Protein AF-X5QZE0-F1 (afdb_monomer)

Radius of gyration: 17.57 Å; Cα contacts (8 Å, |Δi|>4): 20; chains: 1; bounding box: 50×20×42 Å

Structure (mmCIF, N/CA/C/O backbone):
data_AF-X5QZE0-F1
#
_entry.id   AF-X5QZE0-F1
#
loop_
_atom_site.group_PDB
_atom_site.id
_atom_site.type_symbol
_atom_site.label_atom_id
_atom_site.label_alt_id
_atom_site.label_comp_id
_atom_site.label_asym_id
_atom_site.label_entity_id
_atom_site.label_seq_id
_atom_site.pdbx_PDB_ins_code
_atom_site.Cartn_x
_atom_site.Cartn_y
_atom_site.Cartn_z
_atom_site.occupancy
_atom_site.B_iso_or_equiv
_atom_site.auth_seq_id
_atom_site.auth_comp_id
_atom_site.auth_asym_id
_atom_site.auth_atom_id
_atom_site.pdbx_PDB_model_num
ATOM 1 N N . MET A 1 1 ? 34.631 -13.828 -9.428 1.00 36.44 1 MET A N 1
ATOM 2 C CA . MET A 1 1 ? 33.175 -13.883 -9.674 1.00 36.44 1 MET A CA 1
ATOM 3 C C . MET A 1 1 ? 32.841 -12.766 -10.645 1.00 36.44 1 MET A C 1
ATOM 5 O O . MET A 1 1 ? 32.991 -11.604 -10.291 1.00 36.44 1 MET A O 1
ATOM 9 N N . THR A 1 2 ? 32.543 -13.098 -11.897 1.00 43.91 2 THR A N 1
ATOM 10 C CA . THR A 1 2 ? 32.174 -12.119 -12.927 1.00 43.91 2 THR A CA 1
ATOM 11 C C . THR A 1 2 ? 30.781 -11.588 -12.623 1.00 43.91 2 THR A C 1
ATOM 13 O O . THR A 1 2 ? 29.833 -12.362 -12.565 1.00 43.91 2 THR A O 1
ATOM 16 N N . VAL A 1 3 ? 30.665 -10.279 -12.398 1.00 55.41 3 VAL A N 1
ATOM 17 C CA . VAL A 1 3 ? 29.369 -9.598 -12.312 1.00 55.41 3 VAL A CA 1
ATOM 18 C C . VAL A 1 3 ? 28.677 -9.779 -13.661 1.00 55.41 3 VAL A C 1
ATOM 20 O O . VAL A 1 3 ? 29.136 -9.244 -14.671 1.00 55.41 3 VAL A O 1
ATOM 23 N N . GLU A 1 4 ? 27.620 -10.581 -13.686 1.00 61.22 4 GLU A N 1
ATOM 24 C CA . GLU A 1 4 ? 26.817 -10.834 -14.876 1.00 61.22 4 GLU A CA 1
ATOM 25 C C . GLU A 1 4 ? 26.118 -9.522 -15.265 1.00 61.22 4 GLU A C 1
ATOM 27 O O . GLU A 1 4 ? 25.223 -9.023 -14.578 1.00 61.22 4 GLU A O 1
ATOM 32 N N . LYS A 1 5 ? 26.620 -8.869 -16.319 1.00 75.50 5 LYS A N 1
ATOM 33 C CA . LYS A 1 5 ? 26.083 -7.592 -16.792 1.00 75.50 5 LYS A CA 1
ATOM 34 C C . LYS A 1 5 ? 24.825 -7.869 -17.604 1.00 75.50 5 LYS A C 1
ATOM 36 O O . LYS A 1 5 ? 24.915 -8.268 -18.758 1.00 75.50 5 LYS A O 1
ATOM 41 N N . TRP A 1 6 ? 23.673 -7.597 -17.002 1.00 79.00 6 TRP A N 1
ATOM 42 C CA . TRP A 1 6 ? 22.373 -7.588 -17.670 1.00 79.00 6 TRP A CA 1
ATOM 43 C C . TRP A 1 6 ? 22.434 -6.846 -19.008 1.00 79.00 6 TRP A C 1
ATOM 45 O O . TRP A 1 6 ? 22.917 -5.705 -19.059 1.00 79.00 6 TRP A O 1
ATOM 55 N N . SER A 1 7 ? 21.884 -7.450 -20.059 1.00 85.62 7 SER A N 1
ATOM 56 C CA . SER A 1 7 ? 21.726 -6.802 -21.359 1.00 85.62 7 SER A CA 1
ATOM 57 C C . SER A 1 7 ? 20.742 -5.622 -21.282 1.00 85.62 7 SER A C 1
ATOM 59 O O . SER A 1 7 ? 19.883 -5.563 -20.392 1.00 85.62 7 SER A O 1
ATOM 61 N N . PRO A 1 8 ? 20.796 -4.670 -22.233 1.00 84.75 8 PRO A N 1
ATOM 62 C CA . PRO A 1 8 ? 19.855 -3.550 -22.270 1.00 84.75 8 PRO A CA 1
ATOM 63 C C . PRO A 1 8 ? 18.380 -3.982 -22.322 1.00 84.75 8 PRO A C 1
ATOM 65 O O . PRO A 1 8 ? 17.520 -3.338 -21.716 1.00 84.75 8 PRO A O 1
ATOM 68 N N . SER A 1 9 ? 18.075 -5.080 -23.018 1.00 89.00 9 SER A N 1
ATOM 69 C CA . SER A 1 9 ? 16.723 -5.637 -23.113 1.00 89.00 9 SER A CA 1
ATOM 70 C C . SER A 1 9 ? 16.230 -6.212 -21.788 1.00 89.00 9 SER A C 1
ATOM 72 O O . SER A 1 9 ? 15.087 -5.955 -21.410 1.00 89.00 9 SER A O 1
ATOM 74 N N . GLU A 1 10 ? 17.085 -6.926 -21.055 1.00 85.50 10 GLU A N 1
ATOM 75 C CA . GLU A 1 10 ? 16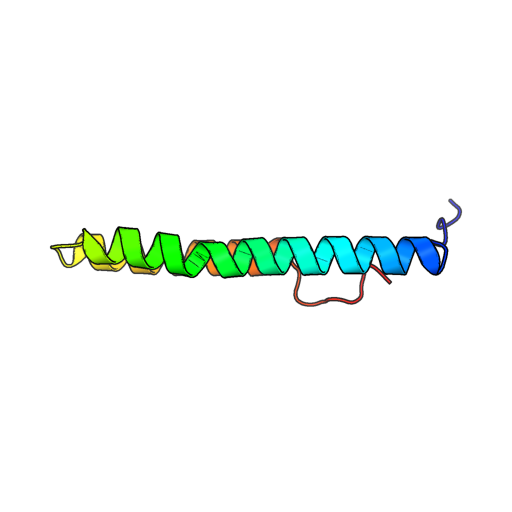.724 -7.507 -19.756 1.00 85.50 10 GLU A CA 1
ATOM 76 C C . GLU A 1 10 ? 16.498 -6.415 -18.710 1.00 85.50 10 GLU A C 1
ATOM 78 O O . GLU A 1 10 ? 15.494 -6.448 -18.00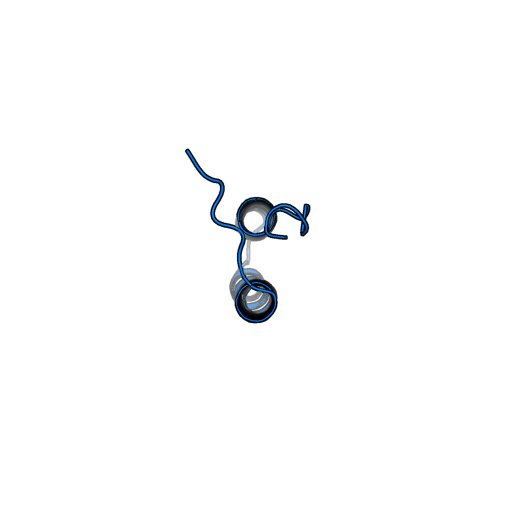1 1.00 85.50 10 GLU A O 1
ATOM 83 N N . ARG A 1 11 ? 17.347 -5.378 -18.681 1.00 83.75 11 ARG A N 1
ATOM 84 C CA . ARG A 1 11 ? 17.148 -4.208 -17.804 1.00 83.75 11 ARG A CA 1
ATOM 85 C C . ARG A 1 11 ? 15.813 -3.520 -18.080 1.00 83.75 11 ARG A C 1
ATOM 87 O O . ARG A 1 11 ? 15.077 -3.174 -17.157 1.00 83.75 11 ARG A O 1
ATOM 94 N N . LYS A 1 12 ? 15.467 -3.345 -19.360 1.00 86.75 12 LYS A N 1
ATOM 95 C CA . LYS A 1 12 ? 14.194 -2.738 -19.773 1.00 86.75 12 LYS A CA 1
ATOM 96 C C . LYS A 1 12 ? 12.995 -3.587 -19.347 1.00 86.75 12 LYS A C 1
ATOM 98 O O . LYS A 1 12 ? 11.983 -3.030 -18.921 1.00 86.75 12 LYS A O 1
ATOM 103 N N . ALA A 1 13 ? 13.093 -4.910 -19.461 1.00 89.06 13 ALA A N 1
ATOM 104 C CA . ALA A 1 13 ? 12.049 -5.827 -19.014 1.00 89.06 13 ALA A CA 1
ATOM 105 C C . ALA A 1 13 ? 11.895 -5.808 -17.483 1.00 89.06 13 ALA A C 1
AT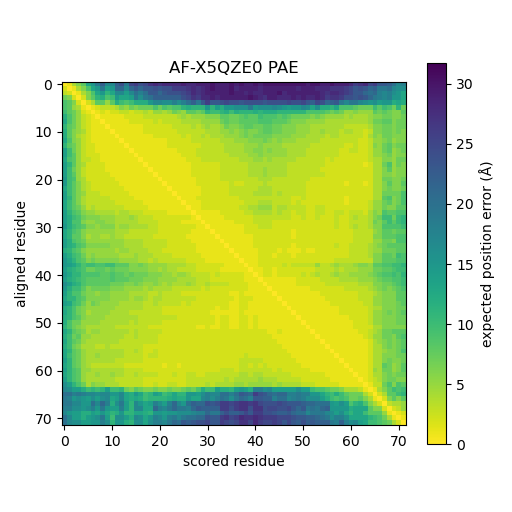OM 107 O O . ALA A 1 13 ? 10.780 -5.632 -16.992 1.00 89.06 13 ALA A O 1
ATOM 108 N N . ALA A 1 14 ? 13.003 -5.886 -16.739 1.00 85.19 14 ALA A N 1
ATOM 109 C CA . ALA A 1 14 ? 13.013 -5.821 -15.278 1.00 85.19 14 ALA A CA 1
ATOM 110 C C . ALA A 1 14 ? 12.407 -4.514 -14.761 1.00 85.19 14 ALA A C 1
ATOM 112 O O . ALA A 1 14 ? 11.558 -4.529 -13.871 1.00 85.19 14 ALA A O 1
ATOM 113 N N . ARG A 1 15 ? 12.767 -3.384 -15.379 1.00 85.75 15 ARG A N 1
ATOM 114 C CA . ARG A 1 15 ? 12.207 -2.081 -15.022 1.00 85.75 15 ARG A CA 1
ATOM 115 C C . ARG A 1 15 ? 10.693 -2.023 -15.221 1.00 85.75 15 ARG A C 1
ATOM 117 O O . ARG A 1 15 ? 9.978 -1.562 -14.340 1.00 85.75 15 ARG A O 1
ATOM 124 N N . ARG A 1 16 ? 10.187 -2.538 -16.344 1.00 90.75 16 ARG A N 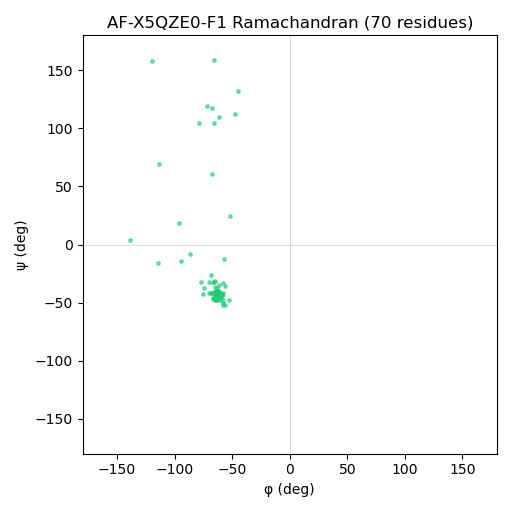1
ATOM 125 C CA . ARG A 1 16 ? 8.738 -2.593 -16.601 1.00 90.75 16 ARG A CA 1
ATOM 126 C C . ARG A 1 16 ? 8.002 -3.460 -15.583 1.00 90.75 16 ARG A C 1
ATOM 128 O O . ARG A 1 16 ? 6.927 -3.074 -15.135 1.00 90.75 16 ARG A O 1
ATOM 135 N N . ALA A 1 17 ? 8.571 -4.610 -15.226 1.00 90.44 17 ALA A N 1
ATOM 136 C CA . ALA A 1 17 ? 7.990 -5.492 -14.219 1.00 90.44 17 ALA A CA 1
ATOM 137 C C . ALA A 1 17 ? 7.962 -4.824 -12.835 1.00 90.44 17 ALA A C 1
ATOM 139 O O . ALA A 1 17 ? 6.936 -4.873 -12.158 1.00 90.44 17 ALA A O 1
ATOM 140 N N . TYR A 1 18 ? 9.049 -4.145 -12.455 1.00 88.44 18 TYR A N 1
ATOM 141 C CA . TYR A 1 18 ? 9.125 -3.360 -11.223 1.00 88.44 18 TYR A CA 1
ATOM 142 C C . TYR A 1 18 ? 8.040 -2.277 -11.181 1.00 88.44 18 TYR A C 1
ATOM 144 O O . TYR A 1 18 ? 7.265 -2.216 -10.230 1.00 88.44 18 TYR A O 1
ATOM 152 N N . ASP A 1 19 ? 7.940 -1.462 -12.235 1.00 89.81 19 ASP A N 1
ATOM 153 C CA . ASP A 1 19 ? 6.988 -0.348 -12.303 1.00 89.81 19 ASP A CA 1
ATOM 154 C C . ASP A 1 19 ? 5.536 -0.840 -12.250 1.00 89.81 19 ASP A C 1
ATOM 156 O O . ASP A 1 19 ? 4.697 -0.257 -11.560 1.00 89.81 19 ASP A O 1
ATOM 160 N N . ALA A 1 20 ? 5.243 -1.954 -12.927 1.00 94.06 20 ALA A N 1
ATOM 161 C CA . ALA A 1 20 ? 3.931 -2.587 -12.876 1.00 94.06 20 ALA A CA 1
ATOM 162 C C . ALA A 1 20 ? 3.600 -3.103 -11.467 1.00 94.06 20 ALA A C 1
ATOM 164 O O . ALA A 1 20 ? 2.491 -2.883 -10.978 1.00 94.06 20 ALA A O 1
ATOM 165 N N . ALA A 1 21 ? 4.552 -3.751 -10.792 1.00 91.94 21 ALA A N 1
ATOM 166 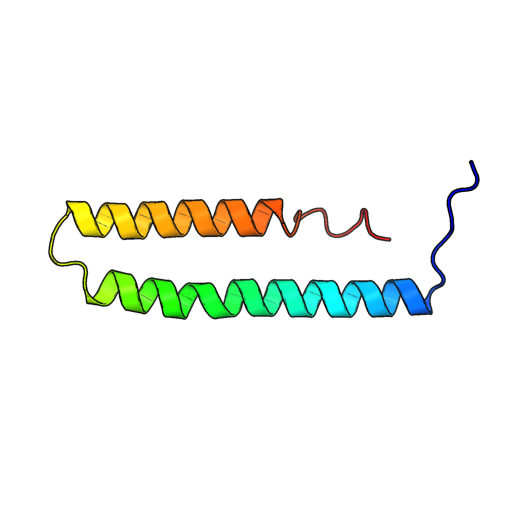C CA . ALA A 1 21 ? 4.359 -4.250 -9.435 1.00 91.94 21 ALA A CA 1
ATOM 167 C C . ALA A 1 21 ? 4.147 -3.110 -8.424 1.00 91.94 21 ALA A C 1
ATOM 169 O O . ALA A 1 21 ? 3.227 -3.190 -7.606 1.00 91.94 21 ALA A O 1
ATOM 170 N N . LEU A 1 22 ? 4.933 -2.029 -8.520 1.00 91.56 22 LEU A N 1
ATOM 171 C CA . LEU A 1 22 ? 4.774 -0.841 -7.677 1.00 91.56 22 LEU A CA 1
ATOM 172 C C . LEU A 1 22 ? 3.401 -0.204 -7.890 1.00 91.56 22 LEU A C 1
ATOM 174 O O . LEU A 1 22 ? 2.693 0.089 -6.927 1.00 91.56 22 LEU A O 1
ATOM 178 N N . LYS A 1 23 ? 2.986 -0.050 -9.152 1.00 93.06 23 LYS A N 1
ATOM 179 C CA . LYS A 1 23 ? 1.662 0.474 -9.487 1.00 93.06 23 LYS A CA 1
ATOM 180 C C . LYS A 1 23 ? 0.546 -0.368 -8.869 1.00 93.06 23 LYS A C 1
ATOM 182 O O . LYS A 1 23 ? -0.345 0.186 -8.238 1.00 93.06 23 LYS A O 1
ATOM 187 N N . VAL A 1 24 ? 0.608 -1.693 -8.996 1.00 94.25 24 VAL A N 1
ATOM 188 C CA . VAL A 1 24 ? -0.393 -2.592 -8.400 1.00 94.25 24 VAL A CA 1
ATOM 189 C C . VAL A 1 24 ? -0.426 -2.468 -6.875 1.00 94.25 24 VAL A C 1
ATOM 191 O O . VAL A 1 24 ? -1.509 -2.493 -6.291 1.00 94.25 24 VAL A O 1
ATOM 194 N N . ALA A 1 25 ? 0.730 -2.343 -6.220 1.00 91.75 25 ALA A N 1
ATOM 195 C CA . ALA A 1 25 ? 0.794 -2.165 -4.771 1.00 91.75 25 ALA A CA 1
ATOM 196 C C . ALA A 1 25 ? 0.121 -0.852 -4.337 1.00 91.75 25 ALA A C 1
ATOM 198 O O . ALA A 1 25 ? -0.729 -0.871 -3.447 1.00 91.75 25 ALA A O 1
ATOM 199 N N . LEU A 1 26 ? 0.441 0.253 -5.015 1.00 91.62 26 LEU A N 1
ATOM 200 C CA . LEU A 1 26 ? -0.134 1.571 -4.745 1.00 91.62 26 LEU A CA 1
ATOM 201 C C . LEU A 1 26 ? -1.635 1.630 -5.048 1.00 91.62 26 LEU A C 1
ATOM 203 O O . LEU A 1 26 ? -2.385 2.192 -4.260 1.00 91.62 26 LEU A O 1
ATOM 207 N N . ASP A 1 27 ? -2.093 1.024 -6.146 1.00 94.00 27 ASP A N 1
ATOM 208 C CA . ASP A 1 27 ? -3.505 1.054 -6.553 1.00 94.00 27 ASP A CA 1
ATOM 209 C C . ASP A 1 27 ? -4.407 0.249 -5.594 1.00 94.00 27 ASP A C 1
ATOM 211 O O . ASP A 1 27 ? -5.595 0.550 -5.452 1.00 94.00 27 ASP A O 1
ATOM 215 N N . LYS A 1 28 ? -3.861 -0.760 -4.900 1.00 93.06 28 LYS A N 1
ATOM 216 C CA . LYS A 1 28 ? -4.605 -1.564 -3.914 1.00 93.06 28 LYS A CA 1
ATOM 217 C C . LYS A 1 28 ? -4.810 -0.842 -2.582 1.00 93.06 28 LYS A C 1
ATOM 219 O O . LYS A 1 28 ? -5.838 -1.050 -1.936 1.00 93.06 28 LYS A O 1
ATOM 224 N N . THR A 1 29 ? -3.867 0.005 -2.163 1.00 93.06 29 THR A N 1
ATOM 225 C CA . THR A 1 29 ? -3.912 0.664 -0.847 1.00 93.06 29 THR A CA 1
ATOM 226 C C . THR A 1 29 ? -5.169 1.528 -0.638 1.00 93.06 29 THR A C 1
ATOM 228 O O . THR A 1 29 ? -5.783 1.399 0.422 1.00 93.06 29 THR A O 1
ATOM 231 N N . PRO A 1 30 ? -5.632 2.350 -1.605 1.00 93.75 30 PRO A N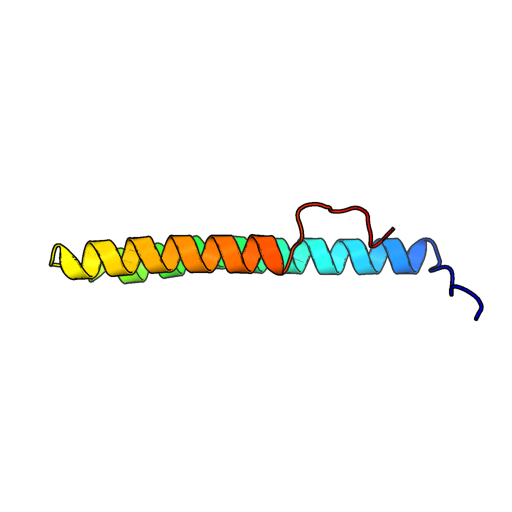 1
ATOM 232 C CA . PRO A 1 30 ? -6.843 3.152 -1.442 1.00 93.75 30 PRO A CA 1
ATOM 233 C C . PRO A 1 30 ? -8.123 2.335 -1.256 1.00 93.75 30 PRO A C 1
ATOM 235 O O . PRO A 1 30 ? -8.997 2.756 -0.502 1.00 93.75 30 PRO A O 1
ATOM 238 N N . ALA A 1 31 ? -8.264 1.199 -1.945 1.00 93.81 31 ALA A N 1
ATOM 239 C CA . ALA A 1 31 ? -9.457 0.360 -1.831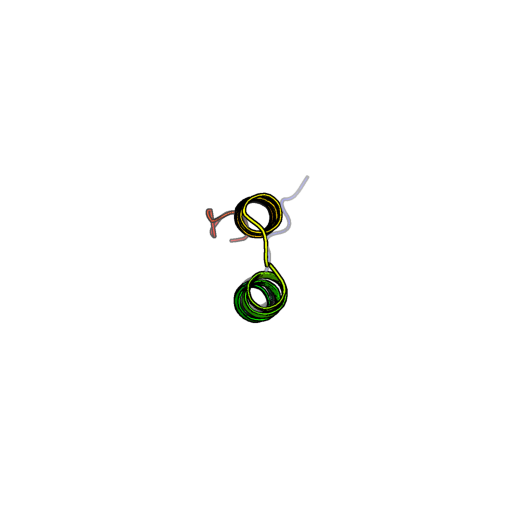 1.00 93.81 31 ALA A CA 1
ATOM 240 C C . ALA A 1 31 ? -9.558 -0.265 -0.432 1.00 93.81 31 ALA A C 1
ATOM 242 O O . ALA A 1 31 ? -10.601 -0.176 0.214 1.00 93.81 31 ALA A O 1
ATOM 243 N N . GLU A 1 32 ? -8.444 -0.804 0.064 1.00 94.38 32 GLU A N 1
ATOM 244 C CA . GLU A 1 32 ? -8.357 -1.389 1.403 1.00 94.38 32 GLU A CA 1
ATOM 245 C C . GLU A 1 32 ? -8.547 -0.329 2.500 1.00 94.38 32 GLU A C 1
ATOM 247 O O . GLU A 1 32 ? -9.295 -0.547 3.452 1.00 94.38 32 GLU A O 1
ATOM 252 N N . LEU A 1 33 ? -7.948 0.859 2.332 1.00 95.56 33 LEU A N 1
ATOM 253 C CA . LEU A 1 33 ? -8.168 1.997 3.227 1.00 95.56 33 LEU A CA 1
ATOM 254 C C . LEU A 1 33 ? -9.653 2.355 3.316 1.00 95.56 33 LEU A C 1
ATOM 256 O O . LEU A 1 33 ? -10.192 2.455 4.414 1.00 95.56 33 LEU A O 1
ATOM 260 N N . LYS A 1 34 ? -10.315 2.547 2.168 1.00 95.69 34 LYS A N 1
ATOM 261 C CA . LYS A 1 34 ? -11.739 2.906 2.125 1.00 95.69 34 LYS A CA 1
ATOM 262 C C . LYS A 1 34 ? -12.598 1.850 2.812 1.00 95.69 34 LYS A C 1
ATOM 264 O O . LYS A 1 34 ? -13.486 2.215 3.571 1.00 95.69 34 LYS A O 1
ATOM 269 N N . SER A 1 35 ? -12.309 0.568 2.584 1.00 96.12 35 SER A N 1
ATOM 270 C CA . SER A 1 35 ? -13.031 -0.536 3.221 1.00 96.12 35 SER A CA 1
ATOM 271 C C . SER A 1 35 ? -12.909 -0.494 4.745 1.00 96.12 35 SER A C 1
ATOM 273 O O . SER A 1 35 ? -13.917 -0.576 5.440 1.00 96.12 35 SER A O 1
ATOM 275 N N . ARG A 1 36 ? -11.693 -0.319 5.279 1.00 95.75 36 ARG A N 1
ATOM 276 C CA . ARG A 1 36 ? -11.460 -0.269 6.733 1.00 95.75 36 ARG A CA 1
ATOM 277 C C . ARG A 1 36 ? -12.025 0.998 7.373 1.00 95.75 36 ARG A C 1
ATOM 279 O O . ARG A 1 36 ? -12.654 0.928 8.420 1.00 95.75 36 ARG A O 1
ATOM 286 N N . ALA A 1 37 ? -11.849 2.145 6.720 1.00 95.88 37 ALA A N 1
ATOM 287 C CA . ALA A 1 37 ? -12.381 3.418 7.196 1.00 95.88 37 ALA A CA 1
ATOM 288 C C . ALA A 1 37 ? -13.917 3.447 7.197 1.00 95.88 37 ALA A C 1
ATOM 290 O O . ALA A 1 37 ? -14.507 4.095 8.050 1.00 95.88 37 ALA A O 1
ATOM 291 N N . HIS A 1 38 ? -14.568 2.743 6.264 1.00 97.38 38 HIS A N 1
ATOM 292 C CA . HIS A 1 38 ? -16.027 2.675 6.202 1.00 97.38 38 HIS A CA 1
ATOM 293 C C . HIS A 1 38 ? -16.648 1.938 7.398 1.00 97.38 38 HIS A C 1
ATOM 295 O O . HIS A 1 38 ? -17.751 2.284 7.809 1.00 97.38 38 HIS A O 1
ATOM 301 N N . VAL A 1 39 ? -15.954 0.935 7.943 1.00 96.00 39 VAL A N 1
ATOM 302 C CA . VAL A 1 39 ? -16.459 0.114 9.057 1.00 96.00 39 VAL A CA 1
ATOM 303 C C . VAL A 1 39 ? -16.004 0.597 10.435 1.00 96.00 39 VAL A C 1
ATOM 305 O O . VAL A 1 39 ? -16.575 0.170 11.432 1.00 96.00 39 VAL A O 1
ATOM 308 N N . ALA A 1 40 ? -15.001 1.477 10.507 1.00 96.62 40 ALA A N 1
ATOM 309 C CA . ALA A 1 40 ? -14.513 2.030 11.766 1.00 96.62 40 ALA A CA 1
ATOM 310 C C . ALA A 1 40 ? -15.574 2.938 12.411 1.00 96.62 40 ALA A C 1
ATOM 312 O O . ALA A 1 40 ? -15.949 3.968 11.849 1.00 96.62 40 ALA A O 1
ATOM 313 N N . ALA A 1 41 ? -16.039 2.568 13.603 1.00 96.88 41 ALA A N 1
ATOM 314 C CA . ALA A 1 41 ? -17.086 3.279 14.337 1.00 96.88 41 ALA A CA 1
ATOM 315 C C . ALA A 1 41 ? -16.573 3.906 15.642 1.00 96.88 41 ALA A C 1
ATOM 317 O O . ALA A 1 41 ? -17.229 4.770 16.227 1.00 96.88 41 ALA A O 1
ATOM 318 N N . THR A 1 42 ? -15.400 3.480 16.106 1.00 97.94 42 THR A N 1
ATOM 319 C CA . THR A 1 42 ? -14.803 3.908 17.370 1.00 97.94 42 THR A CA 1
ATOM 320 C C . THR A 1 42 ? -13.449 4.591 17.162 1.00 97.94 42 THR A C 1
ATOM 322 O O . THR A 1 42 ? -12.761 4.346 16.167 1.00 97.94 42 THR A O 1
ATOM 325 N N . PRO A 1 43 ? -12.996 5.414 18.127 1.00 96.56 43 PRO A N 1
ATOM 326 C CA . PRO A 1 43 ? -11.656 5.993 18.078 1.00 96.56 43 PRO A CA 1
ATOM 327 C C . PRO A 1 43 ? -10.532 4.949 18.010 1.00 96.56 43 PRO A C 1
ATOM 329 O O . PRO A 1 43 ? -9.522 5.203 17.367 1.00 96.56 43 PRO A O 1
ATOM 332 N N . SER A 1 44 ? -10.698 3.779 18.639 1.00 97.12 44 SER A N 1
ATOM 333 C CA . SER A 1 44 ? -9.700 2.700 18.574 1.00 97.12 44 SER A CA 1
ATOM 334 C C . SER A 1 44 ? -9.554 2.165 17.151 1.00 97.12 44 SER A C 1
ATOM 336 O O . SER A 1 44 ? -8.445 2.093 16.635 1.00 97.12 44 SER A O 1
ATOM 338 N N . GLU A 1 45 ? -10.673 1.883 16.483 1.00 97.44 45 GLU A N 1
ATOM 339 C CA . GLU A 1 45 ? -10.672 1.391 15.100 1.00 97.44 45 GLU A CA 1
ATOM 340 C C . GLU A 1 45 ? -10.124 2.441 14.122 1.00 97.44 45 GLU A C 1
ATOM 342 O O . GLU A 1 45 ? -9.475 2.099 13.136 1.00 97.44 45 GLU A O 1
ATOM 347 N N . MET A 1 46 ? -10.322 3.735 14.403 1.00 97.00 46 MET A N 1
ATOM 348 C CA . MET A 1 46 ? -9.683 4.810 13.637 1.00 97.00 46 MET A CA 1
ATOM 349 C C . MET A 1 46 ? -8.150 4.735 13.725 1.00 97.00 46 MET A C 1
ATOM 351 O O . MET A 1 46 ? -7.469 4.926 12.715 1.00 97.00 46 MET A O 1
ATOM 355 N N . TRP A 1 47 ? -7.595 4.432 14.903 1.00 97.44 47 TRP A N 1
ATOM 356 C CA . TRP A 1 47 ? -6.151 4.243 15.064 1.00 97.44 47 TRP A CA 1
ATOM 357 C C . TRP A 1 47 ? -5.647 2.962 14.397 1.00 97.44 47 TRP A C 1
ATOM 359 O O . TRP A 1 47 ? -4.557 2.977 13.834 1.00 97.44 47 TRP A O 1
ATOM 369 N N . ASP A 1 48 ? -6.452 1.902 14.341 1.00 97.31 48 ASP A N 1
ATOM 370 C CA . ASP A 1 48 ? -6.101 0.688 13.592 1.00 97.31 48 ASP A CA 1
ATOM 371 C C . ASP A 1 48 ? -6.011 0.950 12.075 1.00 97.31 48 ASP A C 1
ATOM 373 O O . ASP A 1 48 ? -5.146 0.406 11.382 1.00 97.31 48 ASP A O 1
ATOM 377 N N . VAL A 1 49 ? -6.877 1.819 11.538 1.00 97.69 49 VAL A N 1
ATOM 378 C CA . VAL A 1 49 ? -6.803 2.280 10.138 1.00 97.69 49 VAL A CA 1
ATOM 379 C C . VAL A 1 49 ? -5.522 3.085 9.890 1.00 97.69 49 VAL A C 1
ATOM 381 O O . VAL A 1 49 ? -4.871 2.926 8.853 1.00 97.69 49 VAL A O 1
ATOM 384 N N . GLU A 1 50 ? -5.154 3.943 10.839 1.00 97.25 50 GLU A N 1
ATOM 385 C CA . GLU A 1 50 ? -3.940 4.761 10.797 1.00 97.25 50 GLU A CA 1
ATOM 386 C C . GLU A 1 50 ? -2.675 3.893 10.810 1.00 97.25 50 GLU A C 1
ATOM 388 O O . GLU A 1 50 ? -1.805 4.040 9.944 1.00 97.25 50 GLU A O 1
ATOM 393 N N . ASP A 1 51 ? -2.614 2.927 11.726 1.00 97.62 51 ASP A N 1
ATOM 394 C CA . ASP A 1 51 ? -1.498 1.995 11.843 1.00 97.62 51 ASP A CA 1
ATOM 395 C C . ASP A 1 51 ? -1.380 1.112 10.596 1.00 97.62 51 ASP A C 1
ATOM 397 O O . ASP A 1 51 ? -0.291 0.964 10.031 1.00 97.62 51 ASP A O 1
ATOM 401 N N . PHE A 1 52 ? -2.507 0.627 10.063 1.00 96.25 52 PHE A N 1
ATOM 402 C CA . PHE A 1 52 ? -2.534 -0.068 8.777 1.00 96.25 52 PHE A CA 1
ATOM 403 C C . PHE A 1 52 ? -1.868 0.760 7.669 1.00 96.25 52 PHE A C 1
ATOM 405 O O . PHE A 1 52 ? -1.014 0.241 6.942 1.00 96.25 52 PHE A O 1
ATOM 412 N N . LEU A 1 53 ? -2.210 2.046 7.542 1.00 95.88 53 LEU A N 1
ATOM 413 C CA . LEU A 1 53 ? -1.609 2.914 6.529 1.00 95.88 53 LEU A CA 1
ATOM 414 C C . LEU A 1 53 ? -0.107 3.109 6.745 1.00 95.88 53 LEU A C 1
ATOM 416 O O . LEU A 1 53 ? 0.657 3.055 5.774 1.00 95.88 53 LEU A O 1
ATOM 420 N N . ARG A 1 54 ? 0.343 3.286 7.994 1.00 96.38 54 ARG A N 1
ATOM 421 C CA . ARG A 1 54 ? 1.780 3.370 8.307 1.00 96.38 54 ARG A CA 1
ATOM 422 C C . ARG A 1 54 ? 2.517 2.100 7.913 1.00 96.38 54 ARG A C 1
ATOM 424 O O . ARG A 1 54 ? 3.587 2.181 7.304 1.00 96.38 54 ARG A O 1
ATOM 431 N N . GLN A 1 55 ? 1.958 0.939 8.241 1.00 95.94 55 GLN A N 1
ATOM 432 C CA . GLN A 1 55 ? 2.552 -0.352 7.914 1.00 95.94 55 GLN A CA 1
ATOM 433 C C . GLN A 1 55 ? 2.607 -0.581 6.401 1.00 95.94 55 GLN A C 1
ATOM 435 O O . GLN A 1 55 ? 3.655 -0.980 5.889 1.00 95.94 55 GLN A O 1
ATOM 440 N N . GLN A 1 56 ? 1.527 -0.287 5.667 1.00 94.94 56 GLN A N 1
ATOM 441 C CA . GLN A 1 56 ? 1.519 -0.417 4.206 1.00 94.94 56 GLN A CA 1
ATOM 442 C C . GLN A 1 56 ? 2.557 0.491 3.556 1.00 94.94 56 GLN A C 1
ATOM 444 O O . GLN A 1 56 ? 3.313 0.027 2.705 1.00 94.94 56 GLN A O 1
ATOM 449 N N . ARG A 1 57 ? 2.651 1.752 3.992 1.00 92.81 57 ARG A N 1
ATOM 450 C CA . ARG A 1 57 ? 3.664 2.682 3.487 1.00 92.81 57 ARG A CA 1
ATOM 451 C C . ARG A 1 57 ? 5.075 2.146 3.715 1.00 92.81 57 ARG A C 1
ATOM 453 O O . ARG A 1 57 ? 5.832 2.033 2.762 1.00 92.81 57 ARG A O 1
ATOM 460 N N . ARG A 1 58 ? 5.399 1.724 4.943 1.00 93.19 58 ARG A N 1
ATOM 461 C CA . ARG A 1 58 ? 6.711 1.129 5.257 1.00 93.19 58 ARG A CA 1
ATOM 462 C C . ARG A 1 58 ? 7.007 -0.102 4.406 1.00 93.19 58 ARG A C 1
ATOM 464 O O . ARG A 1 58 ? 8.128 -0.253 3.937 1.00 93.19 58 ARG A O 1
ATOM 471 N N . LYS A 1 59 ? 6.019 -0.975 4.198 1.00 92.25 59 LYS A N 1
ATOM 472 C CA . LYS A 1 59 ? 6.175 -2.182 3.380 1.00 92.25 59 LYS A CA 1
ATOM 473 C C . LYS A 1 59 ? 6.459 -1.843 1.918 1.00 92.25 59 LYS A C 1
ATOM 475 O O . LYS A 1 59 ? 7.334 -2.465 1.324 1.00 92.25 59 LYS A O 1
ATOM 480 N N . ILE A 1 60 ? 5.736 -0.880 1.347 1.00 91.06 60 ILE A N 1
ATOM 481 C CA . ILE A 1 60 ? 5.962 -0.419 -0.028 1.00 91.06 60 ILE A CA 1
ATOM 482 C C . ILE A 1 60 ? 7.343 0.227 -0.132 1.00 91.06 60 ILE A C 1
ATOM 484 O O . ILE A 1 60 ? 8.107 -0.169 -1.002 1.00 91.06 60 ILE A O 1
ATOM 488 N N . ASP A 1 61 ? 7.704 1.114 0.794 1.00 88.50 61 ASP A N 1
ATOM 489 C CA . ASP A 1 61 ? 9.007 1.788 0.802 1.00 88.50 61 ASP A CA 1
ATOM 490 C C . ASP A 1 61 ? 10.180 0.795 0.948 1.00 88.50 61 ASP A C 1
ATOM 492 O O . ASP A 1 61 ? 11.240 0.996 0.363 1.00 88.50 61 ASP A O 1
ATOM 496 N N . GLN A 1 62 ? 10.006 -0.294 1.707 1.00 88.50 62 GLN A N 1
ATOM 497 C CA . GLN A 1 62 ? 11.014 -1.355 1.849 1.00 88.50 62 GLN A CA 1
ATOM 498 C C . GLN A 1 62 ? 11.098 -2.270 0.623 1.00 88.50 62 GLN A C 1
ATOM 500 O O . GLN A 1 62 ? 12.188 -2.665 0.218 1.00 88.50 62 GLN A O 1
ATOM 505 N N . MET A 1 63 ? 9.951 -2.656 0.057 1.00 88.25 63 MET A N 1
ATOM 506 C CA . MET A 1 63 ? 9.880 -3.581 -1.079 1.00 88.25 63 MET A CA 1
ATOM 507 C C . MET A 1 63 ? 10.305 -2.909 -2.384 1.00 88.25 63 MET A C 1
ATOM 509 O O . MET A 1 63 ? 10.956 -3.518 -3.231 1.00 88.25 63 MET A O 1
ATOM 513 N N . PHE A 1 64 ? 9.937 -1.644 -2.524 1.00 86.56 64 PHE A N 1
ATOM 514 C CA . PHE A 1 64 ? 10.272 -0.780 -3.634 1.00 86.56 64 PHE A CA 1
ATOM 515 C C . PHE A 1 64 ? 11.185 0.306 -3.093 1.00 86.56 64 PHE A C 1
ATOM 517 O O . PHE A 1 64 ? 10.773 1.458 -2.977 1.00 86.56 64 PHE A O 1
ATOM 524 N N . ASP A 1 65 ? 12.411 -0.087 -2.722 1.00 76.81 65 ASP A N 1
ATOM 525 C CA . ASP A 1 65 ? 13.420 0.858 -2.248 1.00 76.81 65 ASP A CA 1
ATOM 526 C C . ASP A 1 65 ? 13.466 2.035 -3.228 1.00 76.81 65 ASP A C 1
ATOM 528 O O . ASP A 1 65 ? 13.824 1.879 -4.402 1.00 76.81 65 ASP A O 1
ATOM 532 N N . TYR A 1 66 ? 13.038 3.206 -2.742 1.00 54.38 66 TYR A N 1
ATOM 533 C CA . TYR A 1 66 ? 12.919 4.442 -3.516 1.00 54.38 66 TYR A CA 1
ATOM 534 C C . TYR A 1 66 ? 14.262 4.841 -4.150 1.00 54.38 66 TYR A C 1
ATOM 536 O O . TYR A 1 66 ? 14.307 5.653 -5.076 1.00 54.38 66 TYR A O 1
ATOM 544 N N . ARG A 1 67 ? 15.369 4.203 -3.731 1.00 60.19 67 ARG A N 1
ATOM 545 C CA . ARG A 1 67 ? 16.619 4.082 -4.497 1.00 60.19 67 ARG A CA 1
ATOM 546 C C . ARG A 1 67 ? 16.449 3.202 -5.734 1.00 60.19 67 ARG A C 1
ATOM 548 O O . ARG A 1 67 ? 17.157 2.219 -5.944 1.00 60.19 67 ARG A O 1
ATOM 555 N N . TYR A 1 68 ? 15.560 3.643 -6.596 1.00 49.50 68 TYR A N 1
ATOM 556 C CA . TYR A 1 68 ? 15.198 3.193 -7.928 1.00 49.50 68 TYR A CA 1
ATOM 557 C C . TYR A 1 68 ? 16.385 3.029 -8.930 1.00 49.50 68 TYR A C 1
ATOM 559 O O . TYR A 1 68 ? 16.180 3.106 -10.139 1.00 49.50 68 TYR A O 1
ATOM 567 N N . SER A 1 69 ? 17.635 2.809 -8.488 1.00 51.91 69 SER A N 1
ATOM 568 C CA . SER A 1 69 ? 18.845 2.739 -9.320 1.00 51.91 69 SER A CA 1
ATOM 569 C C . SER A 1 69 ? 19.869 1.644 -8.978 1.00 51.91 69 SER A C 1
ATOM 571 O O . SER A 1 69 ? 20.905 1.620 -9.628 1.00 51.91 69 SER A O 1
ATOM 573 N N . GLN A 1 70 ? 19.644 0.735 -8.018 1.00 53.81 70 GLN A N 1
ATOM 574 C CA . GLN A 1 70 ? 20.580 -0.402 -7.832 1.00 53.81 70 GLN A CA 1
ATOM 575 C C . GLN A 1 70 ? 20.258 -1.610 -8.732 1.00 53.81 70 GLN A C 1
ATOM 577 O O . GLN A 1 70 ? 21.042 -2.548 -8.814 1.00 53.81 70 GLN A O 1
ATOM 582 N N . LEU A 1 71 ? 19.117 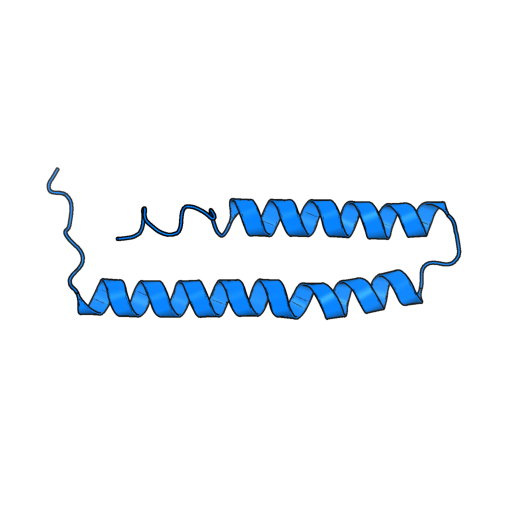-1.579 -9.432 1.00 50.50 71 LEU A N 1
ATOM 583 C CA . LEU A 1 71 ? 18.736 -2.558 -10.461 1.00 50.50 71 LEU A CA 1
ATOM 584 C C . LEU A 1 71 ? 19.072 -2.079 -11.894 1.00 50.50 71 LEU A C 1
ATOM 586 O O . LEU A 1 71 ? 18.528 -2.602 -12.868 1.00 50.50 71 LEU A O 1
ATOM 590 N N . ILE A 1 72 ? 19.966 -1.088 -12.026 1.00 50.44 72 ILE A N 1
ATOM 591 C CA . ILE A 1 72 ? 20.639 -0.699 -13.279 1.00 50.44 72 ILE A CA 1
ATOM 592 C C . ILE A 1 72 ? 22.102 -1.127 -13.182 1.00 50.44 72 ILE A C 1
ATOM 594 O O . ILE A 1 72 ? 22.745 -0.795 -12.172 1.00 50.44 72 ILE A O 1
#

Nearest PDB structures (foldseek):
  8e8m-assembly1_D  TM=5.509E-01  e=1.381E+00  Mycobacterium tuberculosis

pLDDT: mean 85.89, std 15.54, range [36.44, 97.94]

Solvent-accessible surface area (backbone atoms only — not comparable to full-atom values): 4328 Å² total; per-residue (Å²): 135,84,80,82,76,74,50,76,68,54,44,54,51,52,50,51,52,51,53,52,51,52,50,55,54,60,66,47,50,59,58,55,48,51,56,51,57,71,70,44,86,48,75,68,46,49,49,52,49,51,50,50,51,54,52,51,51,52,50,48,49,64,75,52,46,81,71,83,59,80,86,108

Mean predicted aligned error: 6.25 Å

Foldseek 3Di:
DDDPDDDPVRLVVVLVVLVVVLVVLVVVLVVVLCVQVVPDDDPVSVVVSVVVVVVSVVVSCVVNVPPVPPSD

Secondary structure (DSSP, 8-state):
-------HHHHHHHHHHHHHHHHHHHHHHHHHHHHHHHH--SHHHHHHHHHHHHHHHHHHHHHT-S-TTTT-

Sequence (72 aa):
MTVEKWSPSERKAARRAYDAALKVALDKTPAELKSRAHVAATPSEMWDVEDFLRQQRRKIDQMFDYRYSQLI

=== Feature glossary ===
The features interleaved in this record are:

— What the prot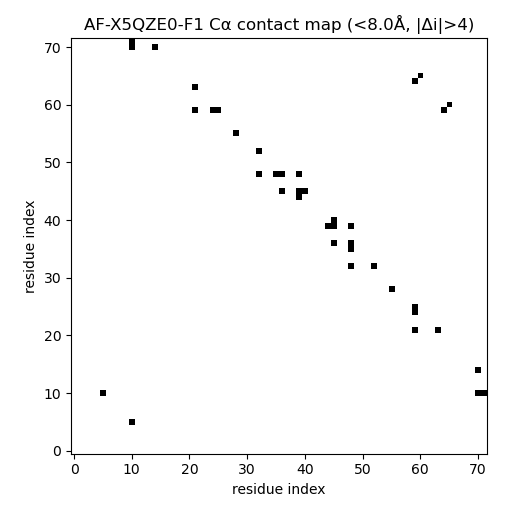ein is —

Sequence gives the chain of amino acids in standard one-letter code (A=alanine, C=cysteine, …, Y=tyrosine), read N→C. It is the only feature that is directly encoded by the gene; all structural features are derived from the folded form of this sequence.

Database cross-references. InterPro integrates a dozen domain/family signature databases into unified entries with residue-range hits. GO terms attach function/process/location labels with evidence codes. CATH codes position the fold in a four-level structural taxonomy. Organism is the NCBI-taxonomy species name.

— Where its atoms are —

Atomic coordinates in PDBx/mmCIF format — the same representation the Protein Data Bank distributes. Each line of the _atom_site loop places one backbone atom in Cartesian space (units: ångströms, origin: arbitrary).

The six renders are orthographic views along the three Cartesian axes in both directions. Representation (cartoon, sticks, or surface) and color scheme (sequence-rainbow or by-chain) vary across proteins so the training set covers all the common visualization conventions.

— Local backbone conformation —

Eight-state secondary structure (DSSP): H is the canonical α-helix, G the tighter 3₁₀-helix, I the wider π-helix; E/B are β-structure, T and S are turns and bends, and '-' is everything else. DSSP derives these from the pattern of main-chain N–H···O=C hydrogen bonds, not from the sequence.

P-SEA three-state annotation labels each residue as helix, strand, or coil based purely on the geometry of the Cα trace. It serves as a fallback when the full backbone (and thus DSSP) is unavailable.

The φ/ψ torsion pair specifies the backbone conformation at each residue. φ rotates about the N–Cα bond, ψ about the Cα–C bond. Steric clashes forbid most of the (φ, ψ) plane — the allowed regions (α-helix basin, β-sheet basin, left-handed helix) are the Ramachandran-allowed regions.

— Global shape and packing —

The geometric summary reports three shape descriptors. Rg (radius of gyration) measures how spread out the Cα atoms are about their centre of mass; compact globular proteins have small Rg, elongated or unfolded ones large. Cα contacts (<8 Å, |i−j|>4) count long-range residue pairs in spatial proximity — high for tightly packed folds, near zero for rods or random coil. The bounding-box extents give the protein's footprint along x, y, z in Å.

Solvent-accessible surface area (SASA) is the area in Å² traced out by the centre of a 1.4 Å probe sphere (a water molecule) rolled over the protein's van der Waals surface (Shrake–Rupley / Lee–Richards construction). Buried residues have near-zero SASA; fully exposed residues can exceed 200 Å². The total SASA scales roughly with the number of surface residues.

The contact map is a binary N×N matrix image: pixel (i, j) is dark where Cα_i and Cα_j are within 8 Å and |i−j|>4. Because the |i−j|>4 filter removes local helical contacts, off-diagonal stripes parallel to the main diagonal indicate parallel β-sheets; stripes perpendicular to it indicate antiparallel β-sheets. The Ramachandran plot scatters every residue's (φ, ψ) pair against the sterically allowed regions. The PAE heatmap renders the predicted-aligned-error matrix.

— Structural neighborhood —

3Di is Foldseek's structural alphabet. Each residue is assigned one of twenty discrete states based on how its Cα sits relative to its spatial (not sequential) neighbors. Aligning 3Di strings finds structural homologs roughly as well as full 3D superposition, but orders of magnitude faster.

Nearest PDB neighbors are the top structural matches found by Foldseek when searching this structure against the entire Protein Data Bank. Each hit reports a TM-score (0 to 1; >0.5 almost always implies the same fold) and an E-value. These are *structural* homologs — they may share no detectable sequence similarity.

— Confidence and disorder —

For AlphaFold models, the B-factor field carries pLDDT — the model's own estimate of local accuracy on a 0–100 scale. Regions with pLDDT<50 should be treated as essentially unmodeled; they often correspond to intrinsically disordered segments.

Crystallographic B-factors measure how much each atom's electron density is smeared out, in Å². They rise in mobile loops and surface residues and fall in the buried interior. In AlphaFold models this column is repurposed to hold pLDDT instead.

Predicted aligned error is AlphaFold's pairwise confidence. Unlike pLDDT (per-residue), PAE is per-residue-pair and captures whether two parts of the structure are correctly placed relative to each other. Units are ångströms of expected positional error.